Protein AF-A0A0K0EPE3-F1 (afdb_monomer)

Radius of gyration: 28.11 Å; Cα contacts (8 Å, |Δi|>4): 99; chains: 1; bounding box: 100×57×38 Å

Secondary structure (DSSP, 8-state):
-------SPPEEEEE-TTSHHIIIIIHHHHHHH-HHHHHHHHHHHHTT--STTTHHHHHHHHHHH--HHHHHHHHHHTT-GGG--TTEEEEE------------------------S-----------S--------

Structure (mmCIF, N/CA/C/O backbone):
data_AF-A0A0K0EPE3-F1
#
_entry.id   AF-A0A0K0EPE3-F1
#
loop_
_atom_site.group_PDB
_atom_site.id
_atom_site.type_symbol
_atom_site.label_atom_id
_atom_site.label_alt_id
_atom_site.label_comp_id
_atom_site.label_asym_id
_atom_site.label_entity_id
_atom_site.label_seq_id
_atom_site.pdbx_PDB_ins_code
_atom_site.Cartn_x
_atom_site.Cartn_y
_atom_site.Cartn_z
_atom_site.occupancy
_atom_site.B_iso_or_equiv
_atom_site.auth_seq_id
_atom_site.auth_comp_id
_atom_site.auth_asym_id
_atom_site.auth_atom_id
_atom_site.pdbx_PDB_model_num
ATOM 1 N N . MET A 1 1 ? 28.550 -4.187 -13.151 1.00 30.00 1 MET A N 1
ATOM 2 C CA . MET A 1 1 ? 28.189 -4.815 -11.862 1.00 30.00 1 MET A CA 1
ATOM 3 C C . MET A 1 1 ? 26.890 -4.207 -11.339 1.00 30.00 1 MET A C 1
ATOM 5 O O . MET A 1 1 ? 26.921 -3.109 -10.809 1.00 30.00 1 MET A O 1
ATOM 9 N N . CYS A 1 2 ? 25.764 -4.909 -11.479 1.00 33.44 2 CYS A N 1
ATOM 10 C CA . CYS A 1 2 ? 24.591 -4.766 -10.611 1.00 33.44 2 CYS A CA 1
ATOM 11 C C . CYS A 1 2 ? 24.146 -6.192 -10.282 1.00 33.44 2 CYS A C 1
ATOM 13 O O . CYS A 1 2 ? 23.650 -6.913 -11.144 1.00 33.44 2 CYS A O 1
ATOM 15 N N . PHE A 1 3 ? 24.445 -6.610 -9.057 1.00 34.00 3 PHE A N 1
ATOM 16 C CA . PHE A 1 3 ? 24.182 -7.941 -8.534 1.00 34.00 3 PHE A CA 1
ATOM 17 C C . PHE A 1 3 ? 22.686 -8.112 -8.248 1.00 34.00 3 PHE A C 1
ATOM 19 O O . PHE A 1 3 ? 22.045 -7.237 -7.666 1.00 34.00 3 PHE A O 1
ATOM 26 N N . GLY A 1 4 ? 22.124 -9.245 -8.671 1.00 33.28 4 GLY A N 1
ATOM 27 C CA . GLY A 1 4 ? 20.748 -9.621 -8.368 1.00 33.28 4 GLY A CA 1
ATOM 28 C C . GLY A 1 4 ? 20.534 -9.813 -6.866 1.00 33.28 4 GLY A C 1
ATOM 29 O O . GLY A 1 4 ? 21.257 -10.574 -6.233 1.00 33.28 4 GLY A O 1
ATOM 30 N N . ILE A 1 5 ? 19.521 -9.144 -6.306 1.00 49.56 5 ILE A N 1
ATOM 31 C CA . ILE A 1 5 ? 19.097 -9.323 -4.902 1.00 49.56 5 ILE A CA 1
ATOM 32 C C . ILE A 1 5 ? 17.590 -9.634 -4.774 1.00 49.56 5 ILE A C 1
ATOM 34 O O . ILE A 1 5 ? 17.150 -10.101 -3.733 1.00 49.56 5 ILE A O 1
ATOM 38 N N . ASN A 1 6 ? 16.778 -9.530 -5.835 1.00 51.38 6 ASN A N 1
ATOM 39 C CA . ASN A 1 6 ? 15.346 -9.860 -5.759 1.00 51.38 6 ASN A CA 1
ATOM 40 C C . ASN A 1 6 ? 14.975 -11.040 -6.665 1.00 51.38 6 ASN A C 1
ATOM 42 O O . ASN A 1 6 ? 14.574 -10.849 -7.808 1.00 51.38 6 ASN A O 1
ATOM 46 N N . LYS A 1 7 ? 15.070 -12.274 -6.144 1.00 56.72 7 LYS A N 1
ATOM 47 C CA . LYS A 1 7 ? 14.555 -13.484 -6.827 1.00 56.72 7 LYS A CA 1
ATOM 48 C C . LYS A 1 7 ? 13.022 -13.539 -6.896 1.00 56.72 7 LYS A C 1
ATOM 50 O O . LYS A 1 7 ? 12.474 -14.336 -7.650 1.00 56.72 7 LYS A O 1
ATOM 55 N N . SER A 1 8 ? 12.314 -12.713 -6.130 1.00 65.69 8 SER A N 1
ATOM 56 C CA . SER A 1 8 ? 10.851 -12.667 -6.125 1.00 65.69 8 SER A CA 1
ATOM 57 C C . SER A 1 8 ? 10.330 -11.407 -6.821 1.00 65.69 8 SER A C 1
ATOM 59 O O . SER A 1 8 ? 10.761 -10.305 -6.467 1.00 65.69 8 SER A O 1
ATOM 61 N N . PRO A 1 9 ? 9.386 -11.536 -7.775 1.00 72.38 9 PRO A N 1
ATOM 62 C CA . PRO A 1 9 ? 8.779 -10.382 -8.422 1.00 72.38 9 PRO A CA 1
ATOM 63 C C . PRO A 1 9 ? 8.016 -9.528 -7.396 1.00 72.38 9 PRO A C 1
ATOM 65 O O . PRO A 1 9 ? 7.495 -10.069 -6.413 1.00 72.38 9 PRO A O 1
ATOM 68 N N . PRO A 1 10 ? 7.911 -8.206 -7.620 1.00 82.81 10 PRO A N 1
ATOM 69 C CA . PRO A 1 10 ? 7.135 -7.333 -6.751 1.00 82.81 10 PRO A CA 1
ATOM 70 C C . PRO A 1 10 ? 5.673 -7.787 -6.690 1.00 82.81 10 PRO A C 1
ATOM 72 O O . PRO A 1 10 ? 5.067 -8.144 -7.705 1.00 82.81 10 PRO A O 1
ATOM 75 N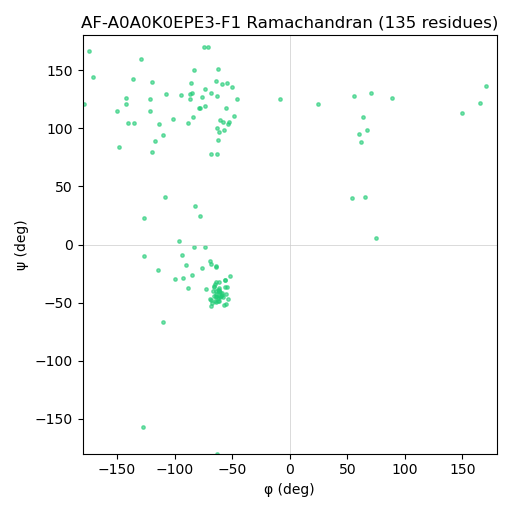 N . CYS A 1 11 ? 5.095 -7.766 -5.490 1.00 88.06 11 CYS A N 1
ATOM 76 C CA . CYS A 1 11 ? 3.693 -8.110 -5.289 1.00 88.06 11 CYS A CA 1
ATOM 77 C C . CYS A 1 11 ? 2.822 -6.868 -5.513 1.00 88.06 11 CYS A C 1
ATOM 79 O O . CYS A 1 11 ? 3.169 -5.776 -5.072 1.00 88.06 11 CYS A O 1
ATOM 81 N N . HIS A 1 12 ? 1.679 -7.015 -6.181 1.00 90.56 12 HIS A N 1
ATOM 82 C CA . HIS A 1 12 ? 0.761 -5.905 -6.435 1.00 90.56 12 HIS A CA 1
ATOM 83 C C . HIS A 1 12 ? -0.616 -6.211 -5.850 1.00 90.56 12 HIS A C 1
ATOM 85 O O . HIS A 1 12 ? -1.234 -7.226 -6.176 1.00 90.56 12 HIS A O 1
ATOM 91 N N . ILE A 1 13 ? -1.111 -5.307 -5.007 1.00 91.44 13 ILE A N 1
ATOM 92 C CA . ILE A 1 13 ? -2.469 -5.345 -4.469 1.00 91.44 13 ILE A CA 1
ATOM 93 C C . ILE A 1 13 ? -3.298 -4.339 -5.250 1.00 91.44 13 ILE A C 1
ATOM 95 O O . ILE A 1 13 ? -3.148 -3.128 -5.093 1.00 91.44 13 ILE A O 1
ATOM 99 N N . TYR A 1 14 ? -4.177 -4.857 -6.098 1.00 91.00 14 TYR A N 1
ATOM 100 C CA . TYR A 1 14 ? -5.067 -4.039 -6.907 1.00 91.00 14 TYR A CA 1
ATOM 101 C C . TYR A 1 14 ? -6.336 -3.709 -6.134 1.00 91.00 14 TYR A C 1
ATOM 103 O O . TYR A 1 14 ? -7.011 -4.602 -5.615 1.00 91.00 14 TYR A O 1
ATOM 111 N N . ILE A 1 15 ? -6.694 -2.430 -6.101 1.00 90.88 15 ILE A N 1
ATOM 112 C CA . ILE A 1 15 ? -7.943 -1.981 -5.497 1.00 90.88 15 ILE A CA 1
ATOM 113 C C . ILE A 1 15 ? -8.636 -0.948 -6.379 1.00 90.88 15 ILE A C 1
ATOM 115 O O . ILE A 1 15 ? -7.997 -0.102 -7.004 1.00 90.88 15 ILE A O 1
ATOM 119 N N . ASN A 1 16 ? -9.965 -1.029 -6.432 1.00 88.94 16 ASN A N 1
ATOM 120 C CA . ASN A 1 16 ? -10.768 -0.018 -7.100 1.00 88.94 16 ASN A CA 1
ATOM 121 C C . ASN A 1 16 ? -10.886 1.214 -6.187 1.00 88.94 16 ASN A C 1
ATOM 123 O O . ASN A 1 16 ? -11.480 1.073 -5.113 1.00 88.94 16 ASN A O 1
ATOM 127 N N . PRO A 1 17 ? -10.375 2.392 -6.594 1.00 89.00 17 PRO A N 1
ATOM 128 C CA . PRO A 1 17 ? -10.438 3.607 -5.783 1.00 89.00 17 PRO A CA 1
ATOM 129 C C . PRO A 1 17 ? -11.868 4.102 -5.527 1.00 89.00 17 PRO A C 1
ATOM 131 O O . PRO A 1 17 ? -12.097 4.824 -4.571 1.00 89.00 17 PRO A O 1
ATOM 134 N N . PHE A 1 18 ? -12.848 3.680 -6.328 1.00 86.81 18 PHE A N 1
ATOM 135 C CA . PHE A 1 18 ? -14.259 4.035 -6.135 1.00 86.81 18 PHE A CA 1
ATOM 136 C C . PHE A 1 18 ? -15.051 2.960 -5.374 1.00 86.81 18 PHE A C 1
ATOM 138 O O . PHE A 1 18 ? -16.266 3.049 -5.222 1.00 86.81 18 PHE A O 1
ATOM 145 N N . GLY A 1 19 ? -14.387 1.891 -4.923 1.00 87.25 19 GLY A N 1
ATOM 146 C CA . GLY A 1 19 ? -15.033 0.801 -4.200 1.00 87.25 19 GLY A CA 1
ATOM 147 C C . GLY A 1 19 ? -15.213 1.096 -2.710 1.00 87.25 19 GLY A C 1
ATOM 148 O O . GLY A 1 19 ? -14.355 1.705 -2.075 1.00 87.25 19 GLY A O 1
ATOM 149 N N . THR A 1 20 ? -16.263 0.530 -2.108 1.00 89.56 20 THR A N 1
ATOM 150 C CA . THR A 1 20 ? -16.517 0.609 -0.653 1.00 89.56 20 THR A CA 1
ATOM 151 C C . THR A 1 20 ? -15.333 0.121 0.183 1.00 89.56 20 THR A C 1
ATOM 153 O O . THR A 1 20 ? -15.006 0.709 1.209 1.00 89.56 20 THR A O 1
ATOM 156 N N . LYS A 1 21 ? -14.630 -0.922 -0.282 1.00 91.25 21 LYS A N 1
ATOM 157 C CA . LYS A 1 21 ? -13.406 -1.420 0.366 1.00 91.25 21 LYS A CA 1
ATOM 158 C C . LYS A 1 21 ? -12.298 -0.370 0.400 1.00 91.25 21 LYS A C 1
ATOM 160 O O . LYS A 1 21 ? -11.576 -0.301 1.385 1.00 91.25 21 LYS A O 1
ATOM 165 N N . PHE A 1 22 ? -12.137 0.419 -0.658 1.00 92.56 22 PHE A N 1
ATOM 166 C CA . PHE A 1 22 ? -11.113 1.453 -0.667 1.00 92.56 22 PHE A CA 1
ATOM 167 C C . PHE A 1 22 ? -11.469 2.557 0.327 1.00 92.56 22 PHE A C 1
ATOM 169 O O . PHE A 1 22 ? -10.683 2.810 1.234 1.00 92.56 22 PHE A O 1
ATOM 176 N N . ASN A 1 23 ? -12.677 3.115 0.228 1.00 90.50 23 ASN A N 1
ATOM 177 C CA . ASN A 1 23 ? -13.115 4.227 1.074 1.00 90.50 23 ASN A CA 1
ATOM 178 C C . ASN A 1 23 ? -13.138 3.866 2.567 1.00 90.50 23 ASN A C 1
ATOM 180 O O . ASN A 1 23 ? -12.557 4.577 3.383 1.00 90.50 23 ASN A O 1
ATOM 184 N N . ASN A 1 24 ? -13.744 2.731 2.926 1.00 92.31 24 ASN A N 1
ATOM 185 C CA . ASN A 1 24 ? -13.996 2.407 4.334 1.00 92.31 24 ASN A CA 1
ATOM 186 C C . ASN A 1 24 ? -12.800 1.750 5.026 1.00 92.31 24 ASN A C 1
ATOM 188 O O . ASN A 1 24 ? -12.687 1.820 6.246 1.00 92.31 24 ASN A O 1
ATOM 192 N N . LYS A 1 25 ? -11.930 1.068 4.270 1.00 93.94 25 LYS A N 1
ATOM 193 C CA . LYS A 1 25 ? -10.808 0.309 4.837 1.00 93.94 25 LYS A CA 1
ATOM 194 C C . LYS A 1 25 ? -9.476 0.968 4.517 1.00 93.94 25 LYS A C 1
ATOM 196 O O . LYS A 1 25 ? -8.806 1.474 5.409 1.00 93.94 25 LYS A O 1
ATOM 201 N N . VAL A 1 26 ? -9.098 0.998 3.241 1.00 93.56 26 VAL A N 1
ATOM 202 C CA . VAL A 1 26 ? -7.751 1.430 2.832 1.00 93.56 26 VAL A CA 1
ATOM 203 C C . VAL A 1 26 ? -7.529 2.916 3.087 1.00 93.56 26 VAL A C 1
ATOM 205 O O . VAL A 1 26 ? -6.552 3.287 3.730 1.00 93.56 26 VAL A O 1
ATOM 208 N N . LEU A 1 27 ? -8.448 3.767 2.635 1.00 94.06 27 LEU A N 1
ATOM 209 C CA . LEU A 1 27 ? -8.343 5.213 2.796 1.00 94.06 27 LEU A CA 1
ATOM 210 C C . LEU A 1 27 ? -8.417 5.621 4.274 1.00 94.06 27 LEU A C 1
ATOM 212 O O . LEU A 1 27 ? -7.696 6.526 4.686 1.00 94.06 27 LEU A O 1
ATOM 216 N N . ALA A 1 28 ? -9.221 4.918 5.077 1.00 94.12 28 ALA A N 1
ATOM 217 C CA . ALA A 1 28 ? -9.296 5.119 6.522 1.00 94.12 28 ALA A CA 1
ATOM 218 C C . ALA A 1 28 ? -7.970 4.780 7.227 1.00 94.12 28 ALA A C 1
ATOM 220 O O . ALA A 1 28 ? -7.492 5.567 8.042 1.00 94.12 28 ALA A O 1
ATOM 221 N N . VAL A 1 29 ? -7.338 3.649 6.888 1.00 95.31 29 VAL A N 1
ATOM 222 C CA . VAL A 1 29 ? -6.017 3.266 7.425 1.00 95.31 29 VAL A CA 1
ATOM 223 C C . VAL A 1 29 ? -4.946 4.282 7.025 1.00 95.31 29 VAL A C 1
ATOM 225 O O . VAL A 1 29 ? -4.189 4.748 7.877 1.00 95.31 29 VAL A O 1
ATOM 228 N N . ILE A 1 30 ? -4.925 4.687 5.751 1.00 95.19 30 ILE A N 1
ATOM 229 C CA . ILE A 1 30 ? -4.005 5.722 5.262 1.00 95.19 30 ILE A CA 1
ATOM 230 C C . ILE A 1 30 ? -4.229 7.037 6.013 1.00 95.19 30 ILE A C 1
ATOM 232 O O . ILE A 1 30 ? -3.260 7.655 6.438 1.00 95.19 30 ILE A O 1
ATOM 236 N N . GLY A 1 31 ? -5.481 7.447 6.222 1.00 94.50 31 GLY A N 1
ATOM 237 C CA . GLY A 1 31 ? -5.829 8.671 6.944 1.00 94.50 31 GLY A CA 1
ATOM 238 C C . GLY A 1 31 ? -5.363 8.690 8.393 1.00 94.50 31 GLY A C 1
ATOM 239 O O . GLY A 1 31 ? -4.830 9.702 8.845 1.00 94.50 31 GLY A O 1
ATOM 240 N N . LYS A 1 32 ? -5.497 7.558 9.096 1.00 94.00 32 LYS A N 1
ATOM 241 C CA . LYS A 1 32 ? -5.047 7.416 10.488 1.00 94.00 32 LYS A CA 1
ATOM 242 C C . LYS A 1 32 ? -3.538 7.612 10.638 1.00 94.00 32 LYS A C 1
ATOM 244 O O . LYS A 1 32 ? -3.114 8.249 11.594 1.00 94.00 32 LYS A O 1
ATOM 249 N N . ARG A 1 33 ? -2.734 7.091 9.704 1.00 92.56 33 ARG A N 1
ATOM 250 C CA . ARG A 1 33 ? -1.266 7.221 9.757 1.00 92.56 33 ARG A CA 1
ATOM 251 C C . ARG A 1 33 ? -0.732 8.483 9.085 1.00 92.56 33 ARG A C 1
ATOM 253 O O . ARG A 1 33 ? 0.255 9.053 9.534 1.00 92.56 33 ARG A O 1
ATOM 260 N N . ASN A 1 34 ? -1.335 8.900 7.976 1.00 92.94 34 ASN A N 1
ATOM 261 C CA . ASN A 1 34 ? -0.841 9.989 7.143 1.00 92.94 34 ASN A CA 1
ATOM 262 C C . ASN A 1 34 ? -1.998 10.751 6.476 1.00 92.94 34 ASN A C 1
ATOM 264 O O . ASN A 1 34 ? -2.331 10.552 5.303 1.00 92.94 34 ASN A O 1
ATOM 268 N N . LYS A 1 35 ? -2.570 11.696 7.227 1.00 93.56 35 LYS A N 1
ATOM 269 C CA . LYS A 1 35 ? -3.663 12.567 6.767 1.00 93.56 35 LYS A CA 1
ATOM 270 C C . LYS A 1 35 ? -3.314 13.351 5.494 1.00 93.56 35 LYS A C 1
ATOM 272 O O . LYS A 1 35 ? -4.164 13.508 4.623 1.00 93.56 35 LYS A O 1
ATOM 277 N N . LYS A 1 36 ? -2.059 13.797 5.330 1.00 94.06 36 LYS A N 1
ATOM 278 C CA . LYS A 1 36 ? -1.608 14.504 4.112 1.00 94.06 36 LYS A CA 1
ATOM 279 C C . LYS A 1 36 ? -1.678 13.601 2.876 1.00 94.06 36 LYS A C 1
ATOM 281 O O . LYS A 1 36 ? -2.134 14.037 1.822 1.00 94.06 36 LYS A O 1
ATOM 286 N N . LEU A 1 37 ? -1.254 12.342 3.008 1.00 93.75 37 LEU A N 1
ATOM 287 C CA . LEU A 1 37 ? -1.343 11.350 1.936 1.00 93.75 37 LEU A CA 1
ATOM 288 C C . LEU A 1 37 ? -2.803 11.064 1.572 1.00 93.75 37 LEU A C 1
ATOM 290 O O . LEU A 1 37 ? -3.137 11.062 0.391 1.00 93.75 37 LEU A O 1
ATOM 294 N N . GLN A 1 38 ? -3.672 10.889 2.570 1.00 94.06 38 GLN A N 1
ATOM 295 C CA . GLN A 1 38 ? -5.105 10.678 2.359 1.00 94.06 38 GLN A CA 1
ATOM 296 C C . GLN A 1 38 ? -5.742 11.823 1.564 1.00 94.06 38 GLN A C 1
ATOM 298 O O . GLN A 1 38 ? -6.378 11.568 0.543 1.00 94.06 38 GLN A O 1
ATOM 303 N N . LEU A 1 39 ? -5.532 13.071 1.997 1.00 92.94 39 LEU A N 1
ATOM 304 C CA . LEU A 1 39 ? -6.076 14.252 1.324 1.00 92.94 39 LEU A CA 1
ATOM 305 C C . LEU A 1 39 ? -5.593 14.349 -0.120 1.00 92.94 39 LEU A C 1
ATOM 307 O O . LEU A 1 39 ? -6.394 14.601 -1.007 1.00 92.94 39 LEU A O 1
ATOM 311 N N . LYS A 1 40 ? -4.312 14.071 -0.378 1.00 90.94 40 LYS A N 1
ATOM 312 C CA . LYS A 1 40 ? -3.778 14.090 -1.742 1.00 90.94 40 LYS A CA 1
ATOM 313 C C . LYS A 1 40 ? -4.378 13.000 -2.628 1.00 90.94 40 LYS A C 1
ATOM 315 O O . LYS A 1 40 ? -4.585 13.237 -3.810 1.00 90.94 40 LYS A O 1
ATOM 320 N N . ILE A 1 41 ? -4.650 11.812 -2.085 1.00 91.31 41 ILE A N 1
ATOM 321 C CA . ILE A 1 41 ? -5.343 10.768 -2.846 1.00 91.31 41 ILE A CA 1
ATOM 322 C C . ILE A 1 41 ? -6.753 11.239 -3.197 1.00 91.31 41 ILE A C 1
ATOM 324 O O . ILE A 1 41 ? -7.123 11.184 -4.361 1.00 91.31 41 ILE A O 1
ATOM 328 N N . VAL A 1 42 ? -7.506 11.739 -2.216 1.00 90.94 42 VAL A N 1
ATOM 329 C CA . VAL A 1 42 ? -8.855 12.292 -2.417 1.00 90.94 42 VAL A CA 1
ATOM 330 C C . VAL A 1 42 ? -8.823 13.394 -3.479 1.00 90.94 42 VAL A C 1
ATOM 332 O O . VAL A 1 42 ? -9.531 13.292 -4.472 1.00 90.94 42 VAL A O 1
ATOM 335 N N . ASP A 1 43 ? -7.933 14.371 -3.345 1.00 88.94 43 ASP A N 1
ATOM 336 C CA . ASP A 1 43 ? -7.757 15.468 -4.300 1.00 88.94 43 ASP A CA 1
ATOM 337 C C . ASP A 1 43 ? -7.529 14.962 -5.736 1.00 88.94 43 ASP A C 1
ATOM 339 O O . ASP A 1 43 ? -8.228 15.366 -6.663 1.00 88.94 43 ASP A O 1
ATOM 343 N N . TYR A 1 44 ? -6.635 13.984 -5.922 1.00 87.88 44 TYR A N 1
ATOM 344 C CA . TYR A 1 44 ? -6.411 13.357 -7.230 1.00 87.88 44 TYR A CA 1
ATOM 345 C C . TYR A 1 44 ? -7.646 12.633 -7.780 1.00 87.88 44 TYR A C 1
ATOM 347 O O . TYR A 1 44 ? -7.880 12.662 -8.989 1.00 87.88 44 TYR A O 1
ATOM 355 N N . LEU A 1 45 ? -8.403 11.949 -6.917 1.00 85.88 45 LEU A N 1
ATOM 356 C CA . LEU A 1 45 ? -9.576 11.171 -7.316 1.00 85.88 45 LEU A CA 1
ATOM 357 C C . LEU A 1 45 ? -10.766 12.069 -7.691 1.00 85.88 45 LEU A C 1
ATOM 359 O O . LEU A 1 45 ? -11.479 11.738 -8.636 1.00 85.88 45 LEU A O 1
ATOM 363 N N . TYR A 1 46 ? -10.978 13.177 -6.971 1.00 82.50 46 TYR A N 1
ATOM 364 C CA . TYR A 1 46 ? -12.140 14.056 -7.149 1.00 82.50 46 TYR A CA 1
ATOM 365 C C . TYR A 1 46 ? -11.895 15.211 -8.127 1.00 82.50 46 TYR A C 1
ATOM 367 O O . TYR A 1 46 ? -12.821 15.584 -8.841 1.00 82.50 46 TYR A O 1
ATOM 375 N N . ASN A 1 47 ? -10.662 15.709 -8.274 1.00 78.00 47 ASN A N 1
ATOM 376 C CA . ASN A 1 47 ? -10.348 16.788 -9.226 1.00 78.00 47 ASN A CA 1
ATOM 377 C C . ASN A 1 47 ? -10.226 16.310 -10.689 1.00 78.00 47 ASN A C 1
ATOM 379 O O . ASN A 1 47 ? -9.541 16.929 -11.502 1.00 78.00 47 ASN A O 1
ATOM 383 N N . GLY A 1 48 ? -10.861 15.189 -11.043 1.00 63.00 48 GLY A N 1
ATOM 384 C CA . GLY A 1 48 ? -11.117 14.810 -12.436 1.00 63.00 48 GLY A CA 1
ATOM 385 C C . GLY A 1 48 ? -9.925 14.292 -13.249 1.00 63.00 48 GLY A C 1
ATOM 386 O O . GLY A 1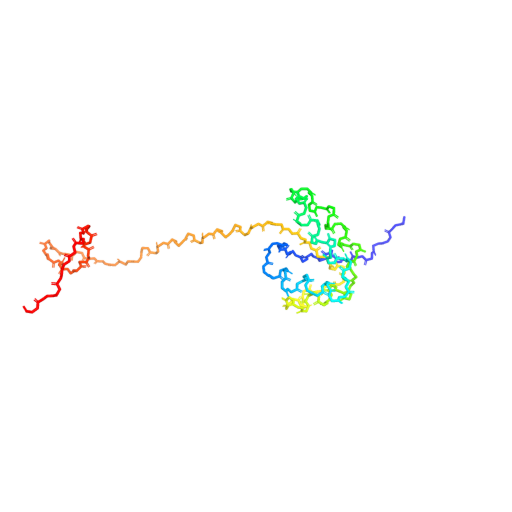 48 ? -10.093 13.993 -14.426 1.00 63.00 48 GLY A O 1
ATOM 387 N N . LYS A 1 49 ? -8.738 14.098 -12.661 1.00 61.81 49 LYS A N 1
ATOM 388 C CA . LYS A 1 49 ? -7.548 13.578 -13.374 1.00 61.81 49 LYS A CA 1
ATOM 389 C C . LYS A 1 49 ? -7.538 12.047 -13.510 1.00 61.81 49 LYS A C 1
ATOM 391 O O . LYS A 1 49 ? -6.486 11.426 -13.426 1.00 61.81 49 LYS A O 1
ATOM 396 N N . MET A 1 50 ? -8.701 11.416 -13.651 1.00 64.06 50 MET A N 1
ATOM 397 C CA . MET A 1 50 ? -8.863 9.953 -13.621 1.00 64.06 50 MET A CA 1
ATOM 398 C C . MET A 1 50 ? -9.171 9.375 -15.005 1.00 64.06 50 MET A C 1
ATOM 400 O O . MET A 1 50 ? -9.987 8.465 -15.151 1.00 64.06 50 MET A O 1
ATOM 404 N N . ASP A 1 51 ? -8.504 9.886 -16.035 1.00 63.03 51 ASP A N 1
ATOM 405 C CA . ASP A 1 51 ? -8.406 9.191 -17.311 1.00 63.03 51 ASP A CA 1
ATOM 406 C C . ASP A 1 51 ? -7.488 7.956 -17.176 1.00 63.03 51 ASP A C 1
ATOM 408 O O . ASP A 1 51 ? -6.825 7.729 -16.156 1.00 63.03 51 ASP A O 1
ATOM 412 N N . LYS A 1 52 ? -7.461 7.099 -18.206 1.00 58.88 52 LYS A N 1
ATOM 413 C CA . LYS A 1 52 ? -6.692 5.836 -18.207 1.00 58.88 52 LYS A CA 1
ATOM 414 C C . LYS A 1 52 ? -5.214 6.040 -17.826 1.00 58.88 52 LYS A C 1
ATOM 416 O O . LYS A 1 52 ? -4.598 5.113 -17.297 1.00 58.88 52 LYS A O 1
ATOM 421 N N . TYR A 1 53 ? -4.672 7.232 -18.076 1.00 64.25 53 TYR A N 1
ATOM 422 C CA . TYR A 1 53 ? -3.291 7.608 -17.793 1.00 64.25 53 TYR A CA 1
ATOM 423 C C . TYR A 1 53 ? -3.127 8.415 -16.502 1.00 64.25 53 TYR A C 1
ATOM 425 O O . TYR A 1 53 ? -2.105 8.271 -15.833 1.00 64.25 53 TYR A O 1
ATOM 433 N N . GLY A 1 54 ? -4.124 9.189 -16.082 1.00 70.50 54 GLY A N 1
ATOM 434 C CA . GLY A 1 54 ? -4.040 10.064 -14.916 1.00 70.50 54 GLY A CA 1
ATOM 435 C C . GLY A 1 54 ? -3.954 9.337 -13.574 1.00 70.50 54 GLY A C 1
ATOM 436 O O . GLY A 1 54 ? -3.433 9.881 -12.597 1.00 70.50 54 GLY A O 1
ATOM 437 N N . ILE A 1 55 ? -4.300 8.046 -13.534 1.00 84.81 55 ILE A N 1
ATOM 438 C CA . ILE A 1 55 ? -4.045 7.212 -12.353 1.00 84.81 55 ILE A CA 1
ATOM 439 C C . ILE A 1 55 ? -2.573 6.777 -12.206 1.00 84.81 55 ILE A C 1
ATOM 441 O O . ILE A 1 55 ? -2.142 6.423 -11.106 1.00 84.81 55 ILE A O 1
ATOM 445 N N . LEU A 1 56 ? -1.768 6.800 -13.279 1.00 84.81 56 LEU A N 1
ATOM 446 C CA . LEU A 1 56 ? -0.358 6.381 -13.237 1.00 84.81 56 LEU A CA 1
ATOM 447 C C . LEU A 1 56 ? 0.515 7.303 -12.364 1.00 84.81 56 LEU A C 1
ATOM 449 O O . LEU A 1 56 ? 1.278 6.768 -11.547 1.00 84.81 56 LEU A O 1
ATOM 453 N N . PRO A 1 57 ? 0.403 8.648 -12.451 1.00 87.06 57 PRO A N 1
ATOM 454 C CA . PRO A 1 57 ? 1.057 9.555 -11.509 1.00 87.06 57 PRO A CA 1
ATOM 455 C C . PRO A 1 57 ? 0.697 9.264 -10.051 1.00 87.06 57 PRO A C 1
ATOM 457 O O . PRO A 1 57 ? 1.583 9.232 -9.193 1.00 87.06 57 PRO A O 1
ATOM 460 N N . LEU A 1 58 ? -0.583 8.989 -9.772 1.00 89.25 58 LEU A N 1
ATOM 461 C CA . LEU A 1 58 ? -1.047 8.675 -8.424 1.00 89.25 58 LEU A CA 1
ATOM 462 C C . LEU A 1 58 ? -0.438 7.361 -7.921 1.00 89.25 58 LEU A C 1
ATOM 464 O O . LEU A 1 58 ? 0.146 7.336 -6.843 1.00 89.25 58 LEU A O 1
ATOM 468 N N . ASN A 1 59 ? -0.475 6.293 -8.718 1.00 91.31 59 ASN A N 1
ATOM 469 C CA . ASN A 1 59 ? 0.144 5.012 -8.359 1.00 91.31 59 ASN A CA 1
ATOM 470 C C . ASN A 1 59 ? 1.660 5.134 -8.133 1.00 91.31 59 ASN A C 1
ATOM 472 O O . ASN A 1 59 ? 2.193 4.589 -7.166 1.00 91.31 59 ASN A O 1
ATOM 476 N N . SER A 1 60 ? 2.354 5.906 -8.972 1.00 90.75 60 SER A N 1
ATOM 477 C CA . SER A 1 60 ? 3.785 6.199 -8.802 1.00 90.75 60 SER A CA 1
ATOM 478 C C . SER A 1 60 ? 4.072 7.003 -7.531 1.00 90.75 60 SER A C 1
ATOM 480 O O . SER A 1 60 ? 5.111 6.833 -6.890 1.00 90.75 60 SER A O 1
ATOM 482 N N . TYR A 1 61 ? 3.161 7.896 -7.143 1.00 91.56 61 TYR A N 1
ATOM 483 C CA . TYR A 1 61 ? 3.252 8.632 -5.888 1.00 91.56 61 TYR A CA 1
ATOM 484 C C . TYR A 1 61 ? 3.027 7.717 -4.678 1.00 91.56 61 TYR A C 1
ATOM 486 O O . TYR A 1 61 ? 3.841 7.726 -3.755 1.00 91.56 61 TYR A O 1
ATOM 494 N N . LEU A 1 62 ? 1.993 6.872 -4.715 1.00 92.94 62 LEU A N 1
ATOM 495 C CA . LEU A 1 62 ? 1.691 5.898 -3.663 1.00 92.94 62 LEU A CA 1
ATOM 496 C C . LEU A 1 62 ? 2.853 4.937 -3.425 1.00 92.94 62 LEU A C 1
ATOM 498 O O . LEU A 1 62 ? 3.264 4.754 -2.284 1.00 92.94 62 LEU A O 1
ATOM 502 N N . ARG A 1 63 ? 3.448 4.402 -4.496 1.00 91.50 63 ARG A N 1
ATOM 503 C CA . ARG A 1 63 ? 4.602 3.495 -4.421 1.00 91.50 63 ARG A CA 1
ATOM 504 C C . ARG A 1 63 ? 5.799 4.085 -3.668 1.00 91.50 63 ARG A C 1
ATOM 506 O O . ARG A 1 63 ? 6.558 3.337 -3.066 1.00 91.50 63 ARG A O 1
ATOM 513 N N . ARG A 1 64 ? 5.976 5.408 -3.711 1.00 91.69 64 ARG A N 1
ATOM 514 C CA . ARG A 1 64 ? 7.075 6.116 -3.031 1.00 91.69 64 ARG A CA 1
ATOM 515 C C . ARG A 1 64 ? 6.732 6.567 -1.612 1.00 91.69 64 ARG A C 1
ATOM 517 O O . ARG A 1 64 ? 7.633 6.956 -0.878 1.00 91.69 64 ARG A O 1
ATOM 524 N N . LYS A 1 65 ? 5.446 6.618 -1.257 1.00 93.50 65 LYS A N 1
ATOM 525 C CA . LYS A 1 65 ? 4.970 7.213 0.003 1.00 93.50 65 LYS A CA 1
ATOM 526 C C . LYS A 1 65 ? 4.348 6.220 0.970 1.00 93.50 65 LYS A C 1
ATOM 528 O O . LYS A 1 65 ? 4.297 6.522 2.156 1.00 93.50 65 LYS A O 1
ATOM 533 N N . ILE A 1 66 ? 3.881 5.074 0.488 1.00 93.00 66 ILE A N 1
ATOM 534 C CA . ILE A 1 66 ? 3.432 3.979 1.341 1.00 93.00 66 ILE A CA 1
ATOM 535 C C . ILE A 1 66 ? 4.664 3.172 1.739 1.00 93.00 66 ILE A C 1
ATOM 537 O O . ILE A 1 66 ? 5.262 2.494 0.904 1.00 93.00 66 ILE A O 1
ATOM 541 N N . ASP A 1 67 ? 5.044 3.265 3.009 1.00 92.31 67 ASP A N 1
ATOM 542 C CA . ASP A 1 67 ? 6.067 2.401 3.586 1.00 92.31 67 ASP A CA 1
ATOM 543 C C . ASP A 1 67 ? 5.534 0.973 3.825 1.00 92.31 67 ASP A C 1
ATOM 545 O O . ASP A 1 67 ? 4.340 0.681 3.708 1.00 92.31 67 ASP A O 1
ATOM 549 N N . GLN A 1 68 ? 6.445 0.058 4.152 1.00 90.94 68 GLN A N 1
ATOM 550 C CA . GLN A 1 68 ? 6.111 -1.345 4.390 1.00 90.94 68 GLN A CA 1
ATOM 551 C C . GLN A 1 68 ? 5.191 -1.548 5.607 1.00 90.94 68 GLN A C 1
ATOM 553 O O . GLN A 1 68 ? 4.34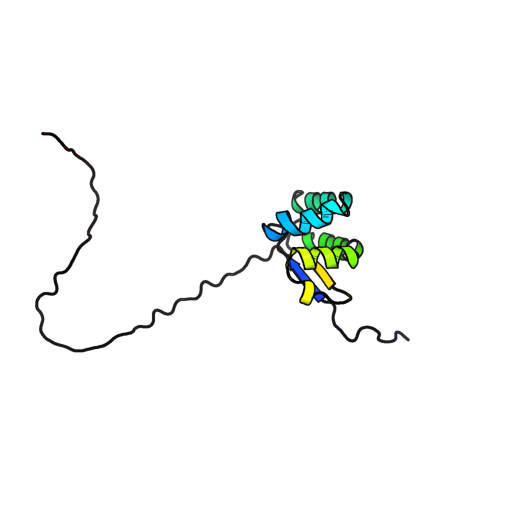8 -2.443 5.582 1.00 90.94 68 GLN A O 1
ATOM 558 N N . SER A 1 69 ? 5.302 -0.709 6.643 1.00 92.56 69 SER A N 1
ATOM 559 C CA . SER A 1 69 ? 4.462 -0.800 7.844 1.00 92.56 69 SER A CA 1
ATOM 560 C C . SER A 1 69 ? 3.012 -0.430 7.523 1.00 92.56 69 SER A C 1
ATOM 562 O O . SER A 1 69 ? 2.093 -1.192 7.814 1.00 92.56 69 SER A O 1
ATOM 564 N N . LEU A 1 70 ? 2.802 0.687 6.823 1.00 94.06 70 LEU A N 1
ATOM 565 C CA . LEU A 1 70 ? 1.495 1.110 6.335 1.00 94.06 70 LEU A CA 1
ATOM 566 C C . LEU A 1 70 ? 0.908 0.084 5.359 1.00 94.06 70 LEU A C 1
ATOM 568 O O . LEU A 1 70 ? -0.296 -0.169 5.374 1.00 94.06 70 LEU A O 1
ATOM 572 N N . MET A 1 71 ? 1.739 -0.536 4.521 1.00 94.31 71 MET A N 1
ATOM 573 C CA . MET A 1 71 ? 1.270 -1.584 3.623 1.00 94.31 71 MET A CA 1
ATOM 574 C C . MET A 1 71 ? 0.805 -2.838 4.372 1.00 94.31 71 MET A C 1
ATOM 576 O O . MET A 1 71 ? -0.223 -3.417 4.014 1.00 94.31 71 MET A O 1
ATOM 580 N N . MET A 1 72 ? 1.520 -3.241 5.423 1.00 93.25 72 MET A N 1
ATOM 581 C CA . MET A 1 72 ? 1.116 -4.351 6.284 1.00 93.25 72 MET A CA 1
ATOM 582 C C . MET A 1 72 ? -0.233 -4.063 6.962 1.00 93.25 72 MET A C 1
ATOM 584 O O . MET A 1 72 ? -1.125 -4.912 6.903 1.00 93.25 72 MET A O 1
ATOM 588 N N . ASP A 1 73 ? -0.442 -2.849 7.482 1.00 94.31 73 ASP A N 1
ATOM 589 C CA . ASP A 1 73 ? -1.730 -2.421 8.052 1.00 94.31 73 ASP A CA 1
ATOM 590 C C . ASP A 1 73 ? -2.872 -2.494 7.027 1.00 94.31 73 ASP A C 1
ATOM 592 O O . ASP A 1 73 ? -3.969 -2.978 7.323 1.00 94.31 73 ASP A O 1
ATOM 596 N N . ILE A 1 74 ? -2.622 -2.040 5.793 1.00 94.62 74 ILE A N 1
ATOM 597 C CA . ILE A 1 74 ? -3.593 -2.125 4.694 1.00 94.62 74 ILE A CA 1
ATOM 598 C C . ILE A 1 74 ? -3.939 -3.592 4.404 1.00 94.62 74 ILE A C 1
ATOM 600 O O . ILE A 1 74 ? -5.116 -3.933 4.262 1.00 94.62 74 ILE A O 1
ATOM 604 N N . CYS A 1 75 ? -2.940 -4.477 4.345 1.00 94.00 75 CYS A N 1
ATOM 605 C CA . CYS A 1 75 ? -3.147 -5.907 4.106 1.00 94.00 75 CYS A CA 1
ATOM 606 C C . CYS A 1 75 ? -3.939 -6.573 5.235 1.00 94.00 75 CYS 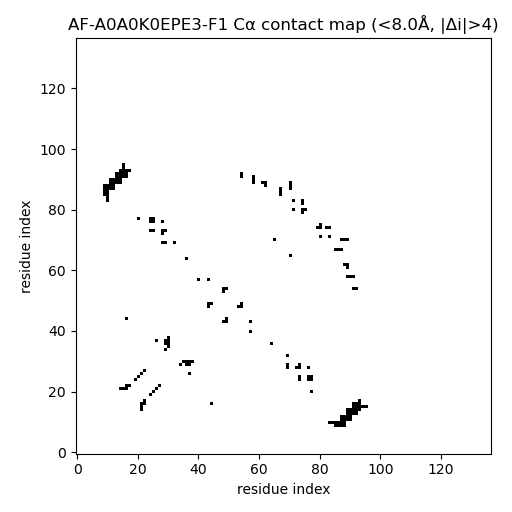A C 1
ATOM 608 O O . CYS A 1 75 ? -4.823 -7.391 4.963 1.00 94.00 75 CYS A O 1
ATOM 610 N N . TYR A 1 76 ? -3.653 -6.203 6.483 1.00 94.25 76 TYR A N 1
ATOM 611 C CA . TYR A 1 76 ? -4.378 -6.676 7.656 1.00 94.25 76 TYR A CA 1
ATOM 612 C C . TYR A 1 76 ? -5.848 -6.244 7.605 1.00 94.25 76 TYR A C 1
ATOM 614 O O . TYR A 1 76 ? -6.747 -7.080 7.681 1.00 94.25 76 TYR A O 1
ATOM 622 N N . CYS A 1 77 ? -6.109 -4.961 7.336 1.00 93.62 77 CYS A N 1
ATOM 623 C CA . CYS A 1 77 ? -7.464 -4.412 7.229 1.00 93.62 77 CYS A CA 1
ATOM 624 C C . CYS A 1 77 ? -8.290 -5.054 6.092 1.00 93.62 77 CYS A C 1
ATOM 626 O O . CYS A 1 77 ? -9.516 -5.222 6.179 1.00 93.62 77 CYS A O 1
ATOM 628 N N . LEU A 1 78 ? -7.617 -5.447 5.009 1.00 93.06 78 LEU A N 1
ATOM 629 C CA . LEU A 1 78 ? -8.212 -6.147 3.873 1.00 93.06 78 LEU A CA 1
ATOM 630 C C . LEU A 1 78 ? -8.350 -7.670 4.076 1.00 93.06 78 LEU A C 1
ATOM 632 O O . LEU A 1 78 ? -8.919 -8.318 3.197 1.00 93.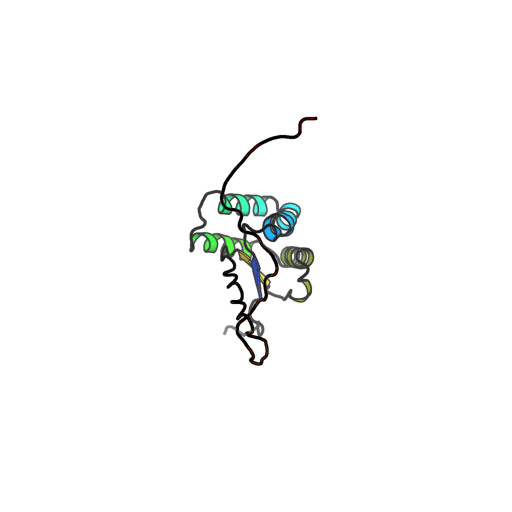06 78 LEU A O 1
ATOM 636 N N . HIS A 1 79 ? -7.891 -8.227 5.204 1.00 93.00 79 HIS A N 1
ATOM 637 C CA . HIS A 1 79 ? -7.813 -9.671 5.487 1.00 93.00 79 HIS A CA 1
ATOM 638 C C . HIS A 1 79 ? -7.040 -10.461 4.416 1.00 93.00 79 HIS A C 1
ATOM 640 O O . HIS A 1 79 ? -7.427 -11.554 4.012 1.00 93.00 79 HIS A O 1
ATOM 646 N N . ILE A 1 80 ? -5.943 -9.883 3.926 1.00 91.94 80 ILE A N 1
ATOM 647 C CA . ILE A 1 80 ? -5.042 -10.493 2.935 1.00 91.94 80 ILE A CA 1
ATOM 648 C C . ILE A 1 80 ? -3.590 -10.492 3.419 1.00 91.94 80 ILE A C 1
ATOM 650 O O . ILE A 1 80 ? -2.674 -10.543 2.605 1.00 91.94 80 ILE A O 1
ATOM 654 N N . TYR A 1 81 ? -3.366 -10.425 4.733 1.00 88.75 81 TYR A N 1
ATOM 655 C CA . TYR A 1 81 ? -2.028 -10.388 5.333 1.00 88.75 81 TYR A CA 1
ATOM 656 C C . TYR A 1 81 ? -1.164 -11.590 4.923 1.00 88.75 81 TYR A C 1
ATOM 658 O O . TYR A 1 81 ? 0.032 -11.435 4.720 1.00 88.75 81 TYR A O 1
ATOM 666 N N . THR A 1 82 ? -1.770 -12.753 4.671 1.00 88.50 82 THR A N 1
ATOM 667 C CA . THR A 1 82 ? -1.079 -13.944 4.144 1.00 88.50 82 THR A CA 1
ATOM 668 C C . THR A 1 82 ? -0.499 -13.752 2.739 1.00 88.50 82 THR A C 1
ATOM 670 O O . THR A 1 82 ? 0.371 -14.507 2.318 1.00 88.50 82 THR A O 1
ATOM 673 N N . LYS A 1 83 ? -0.971 -12.745 1.994 1.00 84.12 83 LYS A N 1
ATOM 674 C CA . LYS A 1 83 ? -0.470 -12.383 0.660 1.00 84.12 83 LYS A CA 1
ATOM 675 C C . LYS A 1 83 ? 0.609 -11.304 0.705 1.00 84.12 83 LYS A C 1
ATOM 677 O O . LYS A 1 83 ? 1.190 -11.009 -0.337 1.00 84.12 83 LYS A O 1
ATOM 682 N N . TYR A 1 84 ? 0.848 -10.697 1.867 1.00 87.81 84 TYR A N 1
ATOM 683 C CA . TYR A 1 84 ? 1.858 -9.661 2.015 1.00 87.81 84 TYR A CA 1
ATOM 684 C C . TYR A 1 84 ? 3.258 -10.262 1.849 1.00 87.81 84 TYR A C 1
ATOM 686 O O . TYR A 1 84 ? 3.596 -11.274 2.458 1.00 87.81 84 TYR A O 1
ATOM 694 N N . LYS A 1 85 ? 4.072 -9.628 1.006 1.00 87.38 85 LYS A N 1
ATOM 695 C CA . LYS A 1 85 ? 5.475 -9.980 0.767 1.00 87.38 85 LYS A CA 1
ATOM 696 C C . LYS A 1 85 ? 6.365 -8.741 0.897 1.00 87.38 85 LYS A C 1
ATOM 698 O O . LYS A 1 85 ? 5.879 -7.618 0.711 1.00 87.38 85 LYS A O 1
ATOM 703 N N . PRO A 1 86 ? 7.677 -8.910 1.121 1.00 83.25 86 PRO A N 1
ATOM 704 C CA . PRO A 1 86 ? 8.630 -7.846 0.834 1.00 83.25 86 PRO A CA 1
ATOM 705 C C . PRO A 1 86 ? 8.397 -7.316 -0.592 1.00 83.25 86 PRO A C 1
ATOM 707 O O . PRO A 1 86 ? 8.171 -8.098 -1.516 1.00 83.25 86 PRO A O 1
ATOM 710 N N . TYR A 1 87 ? 8.398 -5.991 -0.763 1.00 86.19 87 TYR A N 1
ATOM 711 C CA . TYR A 1 87 ? 8.093 -5.313 -2.038 1.00 86.19 87 TYR A CA 1
ATOM 712 C C . TYR A 1 87 ? 6.646 -5.477 -2.547 1.00 86.19 87 TYR A C 1
ATOM 714 O O . TYR A 1 87 ? 6.410 -5.642 -3.746 1.00 86.19 87 TYR A O 1
ATOM 722 N N . THR A 1 88 ? 5.664 -5.402 -1.642 1.00 90.00 88 THR A N 1
ATOM 723 C CA . THR A 1 88 ? 4.242 -5.295 -2.011 1.00 90.00 88 THR A CA 1
ATOM 724 C C . THR A 1 88 ? 3.853 -3.835 -2.271 1.00 90.00 88 THR A C 1
ATOM 726 O O . THR A 1 88 ? 4.102 -2.968 -1.437 1.00 90.00 88 THR A O 1
ATOM 729 N N . PHE A 1 89 ? 3.193 -3.557 -3.397 1.00 92.69 89 PHE A N 1
ATOM 730 C CA . PHE A 1 89 ? 2.741 -2.224 -3.803 1.00 92.69 89 PHE A CA 1
ATOM 731 C C . PHE A 1 89 ? 1.224 -2.150 -3.972 1.00 92.69 89 PHE A C 1
ATOM 733 O O . PHE A 1 89 ? 0.590 -3.072 -4.488 1.00 92.69 89 PHE A O 1
ATOM 740 N N . LEU A 1 90 ? 0.638 -1.033 -3.535 1.00 92.50 90 LEU A N 1
ATOM 741 C CA . LEU A 1 90 ? -0.785 -0.764 -3.686 1.00 92.50 90 LEU A CA 1
ATOM 742 C C . LEU A 1 90 ? -0.992 -0.111 -5.047 1.00 92.50 90 LEU A C 1
ATOM 744 O O . LEU A 1 90 ? -0.368 0.906 -5.347 1.00 92.50 90 LEU A O 1
ATOM 748 N N . VAL A 1 91 ? -1.871 -0.689 -5.856 1.00 92.62 91 VAL A N 1
ATOM 749 C CA . VAL A 1 91 ? -2.180 -0.186 -7.191 1.00 92.62 91 VAL A CA 1
ATOM 750 C C . VAL A 1 91 ? -3.663 0.132 -7.261 1.00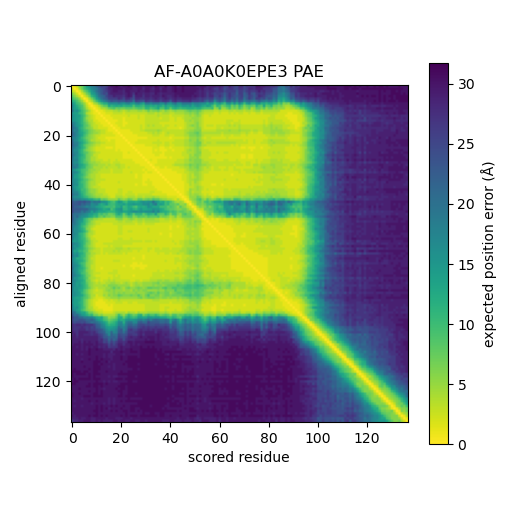 92.62 91 VAL A C 1
ATOM 752 O O . VAL A 1 91 ? -4.520 -0.751 -7.189 1.00 92.62 91 VAL A O 1
ATOM 755 N N . LEU A 1 92 ? -3.971 1.412 -7.427 1.00 90.38 92 LEU A N 1
ATOM 756 C CA . LEU A 1 92 ? -5.315 1.868 -7.721 1.00 90.38 92 LEU A CA 1
ATOM 757 C C . LEU A 1 92 ? -5.610 1.579 -9.191 1.00 90.38 92 LEU A C 1
ATOM 759 O O . LEU A 1 92 ? -4.842 1.946 -10.083 1.00 90.38 92 LEU A O 1
ATOM 763 N N . THR A 1 93 ? -6.720 0.902 -9.456 1.00 86.25 93 THR A N 1
ATOM 764 C CA . THR A 1 93 ? -7.185 0.655 -10.819 1.00 86.25 93 THR A CA 1
ATOM 765 C C . THR A 1 93 ? -8.705 0.757 -10.870 1.00 86.25 93 THR A C 1
ATOM 767 O O . THR A 1 93 ? -9.390 0.006 -10.176 1.00 86.25 93 THR A O 1
ATOM 770 N N . PRO A 1 94 ? -9.273 1.660 -11.687 1.00 74.50 94 PRO A N 1
ATOM 771 C CA . PRO A 1 94 ? -10.718 1.801 -11.795 1.00 74.50 94 PRO A CA 1
ATOM 772 C C . PRO A 1 94 ? -11.341 0.639 -12.571 1.00 74.50 94 PRO A C 1
ATOM 774 O O . PRO A 1 94 ? -12.560 0.618 -12.713 1.00 74.50 94 PRO A O 1
ATOM 777 N N . LYS A 1 95 ? -10.535 -0.314 -13.090 1.00 65.31 95 LYS A N 1
ATOM 778 C CA . LYS A 1 95 ? -11.011 -1.407 -13.943 1.00 65.31 95 LYS A CA 1
ATO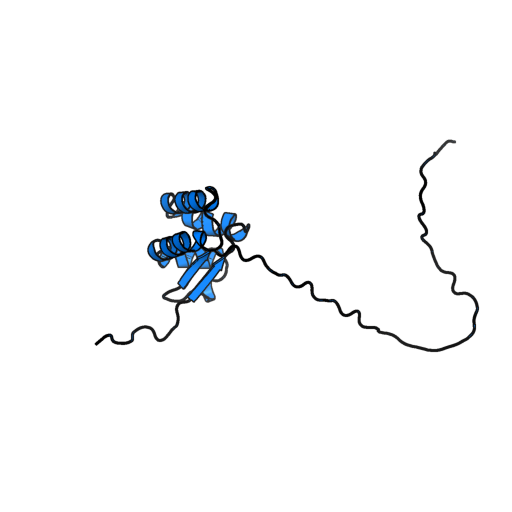M 779 C C . LYS A 1 95 ? -12.153 -2.144 -13.259 1.00 65.31 95 LYS A C 1
ATOM 781 O O . LYS A 1 95 ? -11.985 -2.907 -12.305 1.00 65.31 95 LYS 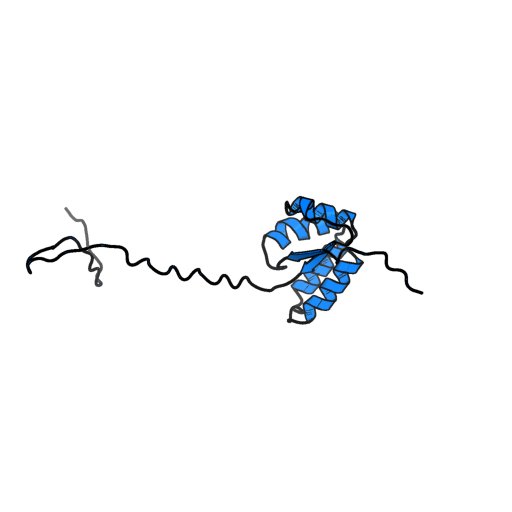A O 1
ATOM 786 N N . GLN A 1 96 ? -13.328 -1.858 -13.798 1.00 53.09 96 GLN A N 1
ATOM 787 C CA . GLN A 1 96 ? -14.592 -2.414 -13.395 1.00 53.09 96 GLN A CA 1
ATOM 788 C C . GLN A 1 96 ? -14.561 -3.910 -13.664 1.00 53.09 96 GLN A C 1
ATOM 790 O O . GLN A 1 96 ? -14.020 -4.387 -14.665 1.00 53.09 96 GLN A O 1
ATOM 795 N N . LYS A 1 97 ? -15.146 -4.664 -12.736 1.00 49.00 97 LYS A N 1
ATOM 796 C CA . LYS A 1 97 ? -15.432 -6.069 -12.962 1.00 49.00 97 LYS A CA 1
ATOM 797 C C . LYS A 1 97 ? -16.322 -6.146 -14.200 1.00 49.00 97 LYS A C 1
ATOM 799 O O . LYS A 1 97 ? -17.524 -5.932 -14.087 1.00 49.00 97 LYS A O 1
ATOM 804 N N . ASN A 1 98 ? -15.763 -6.572 -15.329 1.00 43.16 98 ASN A N 1
ATOM 805 C CA . ASN A 1 98 ? -16.521 -7.380 -16.270 1.00 43.16 98 ASN A CA 1
ATOM 806 C C . ASN A 1 98 ? -16.868 -8.670 -15.522 1.00 43.16 98 ASN A C 1
ATOM 808 O O . ASN A 1 98 ? -16.222 -9.703 -15.690 1.00 43.16 98 ASN A O 1
ATOM 812 N N . LYS A 1 99 ? -17.874 -8.609 -14.639 1.00 45.69 99 LYS A N 1
ATOM 813 C CA . LYS A 1 99 ? -18.652 -9.791 -14.311 1.00 45.69 99 LYS A CA 1
ATOM 814 C C . LYS A 1 99 ? -19.300 -10.168 -15.636 1.00 45.69 99 LYS A C 1
ATOM 816 O O . LYS A 1 99 ? -20.379 -9.688 -15.959 1.00 45.69 99 LYS A O 1
ATOM 821 N N . LYS A 1 100 ? -18.612 -11.000 -16.424 1.00 46.69 100 LYS A N 1
ATOM 822 C CA . LYS A 1 100 ? -19.303 -11.885 -17.349 1.00 46.69 100 LYS A CA 1
ATOM 823 C C . LYS A 1 100 ? -20.291 -12.627 -16.462 1.00 46.69 100 LYS A C 1
ATOM 825 O O . LYS A 1 100 ? -19.884 -13.439 -15.633 1.00 46.69 100 LYS A O 1
ATOM 830 N N . VAL A 1 101 ? -21.558 -12.234 -16.546 1.00 40.28 101 VAL A N 1
ATOM 831 C CA . VAL A 1 101 ? -22.671 -13.028 -16.040 1.00 40.28 101 VAL A CA 1
ATOM 832 C C . VAL A 1 101 ? -22.381 -14.445 -16.533 1.00 40.28 101 VAL A C 1
ATOM 834 O O . VAL A 1 101 ? -22.099 -14.592 -17.730 1.00 40.28 101 VAL A O 1
ATOM 837 N N . PRO A 1 102 ? -22.324 -15.474 -15.669 1.00 49.59 102 PRO A N 1
ATOM 838 C CA . PRO A 1 102 ? -22.285 -16.822 -16.194 1.00 49.59 102 PRO A CA 1
ATOM 839 C C . PRO A 1 102 ? -23.511 -16.924 -17.098 1.00 49.59 102 PRO A C 1
ATOM 841 O O . PRO A 1 102 ? -24.633 -16.722 -16.637 1.00 49.59 102 PRO A O 1
ATOM 844 N N . LYS A 1 103 ? -23.304 -17.155 -18.401 1.00 46.66 103 LYS A N 1
ATOM 845 C CA . LYS A 1 103 ? -24.373 -17.696 -19.233 1.00 46.66 103 LYS A CA 1
ATOM 846 C C . LYS A 1 103 ? -24.733 -18.996 -18.536 1.00 46.66 103 LYS A C 1
ATOM 848 O O . LYS A 1 103 ? -24.009 -19.981 -18.661 1.00 46.66 103 LYS A O 1
ATOM 853 N N . VAL A 1 104 ? -25.788 -18.961 -17.729 1.00 47.97 104 VAL A N 1
ATOM 854 C CA . VAL A 1 104 ? -26.452 -20.160 -17.258 1.00 47.97 104 VAL A CA 1
ATOM 855 C C . VAL A 1 104 ? -26.932 -20.804 -18.546 1.00 47.97 104 VAL A C 1
ATOM 857 O O . VAL A 1 104 ? -27.913 -20.377 -19.148 1.00 47.97 104 VAL A O 1
ATOM 860 N N . ARG A 1 105 ? -26.147 -21.754 -19.057 1.00 45.88 105 ARG A N 1
ATOM 861 C CA . ARG A 1 105 ? -26.629 -22.701 -20.049 1.00 45.88 105 ARG A CA 1
ATOM 862 C C . ARG A 1 105 ? -27.711 -23.448 -19.288 1.00 45.88 105 ARG A C 1
ATOM 864 O O . ARG A 1 105 ? -27.389 -24.252 -18.416 1.00 45.88 105 ARG A O 1
ATOM 871 N N . GLY A 1 106 ? -28.968 -23.075 -19.528 1.00 42.09 106 GLY A N 1
ATOM 872 C CA . GLY A 1 106 ? -30.107 -23.864 -19.097 1.00 42.09 106 GLY A CA 1
ATOM 873 C C . GLY A 1 106 ? -29.820 -25.287 -19.540 1.00 42.09 106 GLY A C 1
ATOM 874 O O . GLY A 1 106 ? -29.685 -25.564 -20.730 1.00 42.09 106 GLY A O 1
ATOM 875 N N . ARG A 1 107 ? -29.572 -26.149 -18.558 1.00 40.28 107 ARG A N 1
ATOM 876 C CA . ARG A 1 107 ? -29.526 -27.586 -18.746 1.00 40.28 107 ARG A CA 1
ATOM 877 C C . ARG A 1 107 ? -30.927 -27.931 -19.237 1.00 40.28 107 ARG A C 1
ATOM 879 O O . ARG A 1 107 ? -31.864 -27.863 -18.450 1.00 40.28 107 ARG A O 1
ATOM 886 N N . SER A 1 108 ? -31.082 -28.250 -20.517 1.00 45.41 108 SER A N 1
ATOM 887 C CA . SER A 1 108 ? -32.259 -28.979 -20.986 1.00 45.41 108 SER A CA 1
ATOM 888 C C . SER A 1 108 ? -32.165 -30.397 -20.410 1.00 45.41 108 SER A C 1
ATOM 890 O O . SER A 1 108 ? -31.673 -31.318 -21.048 1.00 45.41 108 SER A O 1
ATOM 892 N N . GLN A 1 109 ? -32.505 -30.520 -19.131 1.00 45.94 109 GLN A N 1
ATOM 893 C CA . GLN A 1 109 ? -33.071 -31.712 -18.509 1.00 45.94 109 GLN A CA 1
ATOM 894 C C . GLN A 1 109 ? -34.581 -31.446 -18.590 1.00 45.94 109 GLN A C 1
ATOM 896 O O . GLN A 1 109 ? -35.000 -30.333 -18.298 1.00 45.94 109 GLN A O 1
ATOM 901 N N . SER A 1 110 ? -35.445 -32.309 -19.092 1.00 44.00 110 SER A N 1
ATOM 902 C CA . SER A 1 110 ? -35.598 -33.740 -18.857 1.00 44.00 110 SER A CA 1
ATOM 903 C C . SER A 1 110 ? -36.621 -34.253 -19.900 1.00 44.00 110 SER A C 1
ATOM 905 O O . SER A 1 110 ? -37.438 -33.463 -20.360 1.00 44.00 110 SER A O 1
ATOM 907 N N . ILE A 1 111 ? -36.479 -35.466 -20.450 1.00 45.19 111 ILE A N 1
ATOM 908 C CA . ILE A 1 111 ? -37.290 -36.658 -20.087 1.00 45.19 111 ILE A CA 1
ATOM 909 C C . ILE A 1 111 ? -38.802 -36.391 -20.232 1.00 45.19 111 ILE A C 1
ATOM 911 O O . ILE A 1 111 ? -39.300 -35.473 -19.595 1.00 45.19 111 ILE A O 1
ATOM 915 N N . SER A 1 112 ? -39.644 -37.155 -20.913 1.00 40.81 112 SER A N 1
ATOM 916 C CA . SER A 1 112 ? -39.614 -38.179 -21.960 1.00 40.81 112 SER A CA 1
ATOM 917 C C . SER A 1 112 ? -41.106 -38.443 -22.275 1.00 40.81 112 SER A C 1
ATOM 919 O O . SER A 1 112 ? -41.982 -38.015 -21.526 1.00 40.81 112 SER A O 1
ATOM 921 N N . ASP A 1 113 ? -41.373 -39.130 -23.382 1.00 39.75 113 ASP A N 1
ATOM 922 C CA . ASP A 1 113 ? -42.585 -39.921 -23.639 1.00 39.75 113 ASP A CA 1
ATOM 923 C C . ASP A 1 113 ? -43.947 -39.218 -23.796 1.00 39.75 113 ASP A C 1
ATOM 925 O O . ASP A 1 113 ? -44.683 -38.899 -22.869 1.00 39.75 113 ASP A O 1
ATOM 929 N N . ALA A 1 114 ? -44.280 -39.050 -25.078 1.00 38.97 114 ALA A N 1
ATOM 930 C CA . ALA A 1 114 ? -45.462 -39.604 -25.733 1.00 38.97 114 ALA A CA 1
ATOM 931 C C . ALA A 1 114 ? -46.679 -39.955 -24.859 1.00 38.97 114 ALA A C 1
ATOM 933 O O . ALA A 1 114 ? -46.667 -40.906 -24.084 1.00 38.97 114 ALA A O 1
ATOM 934 N N . SER A 1 115 ? -47.810 -39.321 -25.161 1.00 42.44 115 SER A N 1
ATOM 935 C CA . SER A 1 115 ? -48.990 -40.009 -25.713 1.00 42.44 115 SER A CA 1
ATOM 936 C C . SER A 1 115 ? -50.181 -39.050 -25.724 1.00 42.44 115 SER A C 1
ATOM 938 O O . SER A 1 115 ? -50.449 -38.386 -24.732 1.00 42.44 115 SER A O 1
ATOM 940 N N . SER A 1 116 ? -50.943 -39.042 -26.820 1.00 46.94 116 SER A N 1
ATOM 941 C CA . SER A 1 116 ? -52.313 -38.495 -26.873 1.00 46.94 116 SER A CA 1
ATOM 942 C C . SER A 1 116 ? -52.460 -36.958 -26.773 1.00 46.94 116 SER A C 1
ATOM 944 O O . SER A 1 116 ? -51.969 -36.325 -25.840 1.00 46.94 116 SER A O 1
ATOM 946 N N . PRO A 1 117 ? -53.220 -36.306 -27.673 1.00 43.91 117 PRO A N 1
ATOM 947 C CA 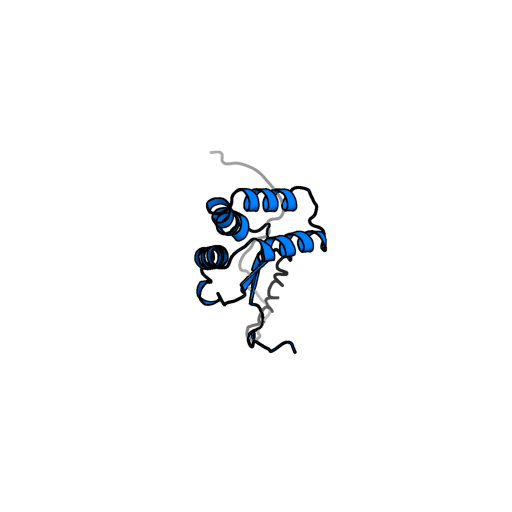. PRO A 1 117 ? -53.576 -34.906 -27.508 1.00 43.91 117 PRO A CA 1
ATOM 948 C C . PRO A 1 117 ? -54.869 -34.831 -26.690 1.00 43.91 117 PRO A C 1
ATOM 950 O O . PRO A 1 117 ? -55.919 -35.132 -27.234 1.00 43.91 117 PRO A O 1
ATOM 953 N N . LEU A 1 118 ? -54.818 -34.465 -25.402 1.00 47.81 118 LEU A N 1
ATOM 954 C CA . LEU A 1 118 ? -55.944 -33.893 -24.637 1.00 47.81 118 LEU A CA 1
ATOM 955 C C . LEU A 1 118 ? -55.509 -33.558 -23.196 1.00 47.81 118 LEU A C 1
ATOM 957 O O . LEU A 1 118 ? -55.168 -34.430 -22.410 1.00 47.81 118 LEU A O 1
ATOM 961 N N . LYS A 1 119 ? -55.637 -32.272 -22.846 1.00 43.84 119 LYS A N 1
ATOM 962 C CA . LYS A 1 119 ? -55.784 -31.730 -21.481 1.00 43.84 119 LYS A CA 1
ATOM 963 C C . LYS A 1 119 ? -54.635 -31.978 -20.487 1.00 43.84 119 LYS A C 1
ATOM 965 O O . LYS A 1 119 ? -54.746 -32.781 -19.571 1.00 43.84 119 LYS A O 1
ATOM 970 N N . ILE A 1 120 ? -53.666 -31.062 -20.503 1.00 43.53 120 ILE A N 1
ATOM 971 C CA . ILE A 1 120 ? -53.141 -30.490 -19.254 1.00 43.53 120 ILE A CA 1
ATOM 972 C C . ILE A 1 120 ? -53.537 -29.016 -19.244 1.00 43.53 120 ILE A C 1
ATOM 974 O O . ILE A 1 120 ? -53.003 -28.186 -19.975 1.00 43.53 120 ILE A O 1
ATOM 978 N N . ARG A 1 121 ? -54.557 -28.713 -18.446 1.00 43.28 121 ARG A N 1
ATOM 979 C CA . ARG A 1 121 ? -55.014 -27.362 -18.136 1.00 43.28 121 ARG A CA 1
ATOM 980 C C . ARG A 1 121 ? -54.647 -27.145 -16.672 1.00 43.28 121 ARG A C 1
ATOM 982 O O . ARG A 1 121 ? -55.403 -27.564 -15.809 1.00 43.28 121 ARG A O 1
ATOM 989 N N . LEU A 1 122 ? -53.488 -26.551 -16.392 1.00 50.22 122 LEU A N 1
ATOM 990 C CA . LEU A 1 122 ? -53.142 -26.081 -15.048 1.00 50.22 122 LEU A CA 1
ATOM 991 C C . LEU A 1 122 ? -52.412 -24.732 -15.130 1.00 50.22 122 LEU A C 1
ATOM 993 O O . LEU A 1 122 ? -51.248 -24.650 -15.504 1.00 50.22 122 LEU A O 1
ATOM 997 N N . ASN A 1 123 ? -53.196 -23.710 -14.771 1.00 45.28 123 ASN A N 1
ATOM 998 C CA . ASN A 1 123 ? -52.870 -22.446 -14.106 1.00 45.28 123 ASN A CA 1
ATOM 999 C C . ASN A 1 123 ? -51.881 -21.489 -14.797 1.00 45.28 123 ASN A C 1
ATOM 1001 O O . ASN A 1 123 ? -50.671 -21.645 -14.734 1.00 45.28 123 ASN A O 1
ATOM 1005 N N . SER A 1 124 ? -52.385 -20.501 -15.551 1.00 41.06 124 SER A N 1
ATOM 1006 C CA . SER A 1 124 ? -52.769 -19.148 -15.073 1.00 41.06 124 SER A CA 1
ATOM 1007 C C . SER A 1 124 ? -51.553 -18.381 -14.536 1.00 41.06 124 SER A C 1
ATOM 1009 O O . SER A 1 124 ? -51.025 -18.724 -13.490 1.00 41.06 124 SER A O 1
ATOM 1011 N N . GLN A 1 125 ? -51.057 -17.342 -15.202 1.00 40.75 125 GLN A N 1
ATOM 1012 C CA . GLN A 1 125 ? -51.675 -16.021 -15.147 1.00 40.75 125 GLN A CA 1
ATOM 1013 C C . GLN A 1 125 ? -51.444 -15.251 -16.455 1.00 40.75 125 GLN A C 1
ATOM 1015 O O . GLN A 1 125 ? -50.336 -14.844 -16.790 1.00 40.75 125 GLN A O 1
ATOM 1020 N N . SER A 1 126 ? -52.542 -14.989 -17.160 1.00 42.75 126 SER A N 1
ATOM 1021 C CA . SER A 1 126 ? -52.704 -13.735 -17.885 1.00 42.75 126 SER A CA 1
ATOM 1022 C C . SER A 1 126 ? -52.961 -12.664 -16.832 1.00 42.75 126 SER A C 1
ATOM 1024 O O . SER A 1 126 ? -53.990 -12.724 -16.164 1.00 42.75 126 SER A O 1
ATOM 1026 N N . LEU A 1 127 ? -52.106 -11.654 -16.737 1.00 40.78 127 LEU A N 1
ATOM 1027 C CA . LEU A 1 127 ? -52.569 -10.331 -16.333 1.00 40.78 127 LEU A CA 1
ATOM 1028 C C . LEU A 1 127 ? -52.269 -9.365 -17.473 1.00 40.78 127 LEU A C 1
ATOM 1030 O O . LEU A 1 127 ? -51.299 -8.615 -17.480 1.00 40.78 127 LEU A O 1
ATOM 1034 N N . LYS A 1 128 ? -53.154 -9.424 -18.475 1.00 48.53 128 LYS A N 1
ATOM 1035 C CA . LYS A 1 128 ? -53.549 -8.229 -19.213 1.00 48.53 128 LYS A CA 1
ATOM 1036 C C . LYS A 1 128 ? -54.055 -7.193 -18.201 1.00 48.53 128 LYS A C 1
ATOM 1038 O O . LYS A 1 128 ? -54.785 -7.538 -17.279 1.00 48.53 128 LYS A O 1
ATOM 1043 N N . TYR A 1 129 ? -53.668 -5.943 -18.423 1.00 40.53 129 TYR A N 1
ATOM 1044 C CA . TYR A 1 129 ? -54.366 -4.717 -18.033 1.00 40.53 129 TYR A CA 1
ATOM 1045 C C . TYR A 1 129 ? -55.792 -4.898 -17.474 1.00 40.53 129 TYR A C 1
ATOM 1047 O O . TYR A 1 129 ? -56.655 -5.397 -18.198 1.00 40.53 129 TYR A O 1
ATOM 1055 N N . LYS A 1 130 ? -56.043 -4.368 -16.265 1.00 48.12 130 LYS A N 1
ATOM 1056 C CA . LYS A 1 130 ? -57.106 -3.388 -15.923 1.00 48.12 130 LYS A CA 1
ATOM 1057 C C . LYS A 1 130 ? -57.308 -3.296 -14.398 1.00 48.12 130 LYS A C 1
ATOM 1059 O O . LYS A 1 130 ? -57.643 -4.276 -13.747 1.00 48.12 130 LYS A O 1
ATOM 1064 N N . SER A 1 131 ? -57.139 -2.093 -13.851 1.00 46.09 131 SER A N 1
ATOM 1065 C CA . SER A 1 131 ? -57.817 -1.598 -12.635 1.00 46.09 131 SER A CA 1
ATOM 1066 C C . SER A 1 131 ? -59.344 -1.519 -12.875 1.00 46.09 131 SER A C 1
ATOM 1068 O O . SER A 1 131 ? -59.749 -1.659 -14.033 1.00 46.09 131 SER A O 1
ATOM 1070 N N . PRO A 1 132 ? -60.202 -1.093 -11.923 1.00 50.88 132 PRO A N 1
ATOM 1071 C CA . PRO A 1 132 ? -60.170 -1.073 -10.450 1.00 50.88 132 PRO A CA 1
ATOM 1072 C C . PRO A 1 132 ? -61.464 -1.737 -9.876 1.00 50.88 132 PRO A C 1
ATOM 1074 O O . PRO A 1 132 ? -62.151 -2.442 -10.604 1.00 50.88 132 PRO A O 1
ATOM 1077 N N . ILE A 1 133 ? -61.842 -1.401 -8.626 1.00 56.53 133 ILE A N 1
ATOM 1078 C CA . ILE A 1 133 ? -63.184 -1.556 -7.998 1.00 56.53 133 ILE A CA 1
ATOM 1079 C C . ILE A 1 133 ? -63.362 -2.923 -7.321 1.00 56.53 133 ILE A C 1
ATOM 1081 O O . ILE A 1 133 ? -63.150 -3.958 -7.925 1.00 56.53 133 ILE A O 1
ATOM 1085 N N . GLY A 1 134 ? -63.735 -3.057 -6.055 1.00 46.91 134 GLY A N 1
ATOM 1086 C CA . GLY A 1 134 ? -64.345 -2.148 -5.097 1.00 46.91 134 GLY A CA 1
ATOM 1087 C C . GLY A 1 134 ? -65.173 -3.044 -4.177 1.00 46.91 134 GLY A C 1
ATOM 1088 O O . GLY A 1 134 ? -66.114 -3.684 -4.629 1.00 46.91 134 GLY A O 1
ATOM 1089 N N . LEU A 1 135 ? -64.786 -3.144 -2.908 1.00 38.91 135 LEU A N 1
ATOM 1090 C CA . LEU A 1 135 ? -65.574 -3.805 -1.871 1.00 38.91 135 LEU A CA 1
ATOM 1091 C C . LEU A 1 135 ? -66.682 -2.846 -1.433 1.00 38.91 135 LEU A C 1
ATOM 1093 O O . LEU A 1 135 ? -66.401 -1.780 -0.885 1.00 38.91 135 LEU A O 1
ATOM 1097 N N . LYS A 1 136 ? -67.937 -3.233 -1.644 1.00 48.62 136 LYS A N 1
ATOM 1098 C CA . LYS A 1 136 ? -69.078 -2.711 -0.895 1.00 48.62 136 LYS A CA 1
ATOM 1099 C C . LYS A 1 136 ? -70.065 -3.852 -0.661 1.00 48.62 136 LYS A C 1
ATOM 1101 O O . LYS A 1 136 ? -70.441 -4.501 -1.626 1.00 48.62 136 LYS A O 1
ATOM 1106 N N . LYS A 1 137 ? -70.384 -4.009 0.628 1.00 45.69 137 LYS A N 1
ATOM 1107 C CA . LYS A 1 137 ? -71.634 -4.464 1.258 1.00 45.69 137 LYS A CA 1
ATOM 1108 C C . LYS A 1 137 ? -72.462 -5.519 0.537 1.00 45.69 137 LYS A C 1
ATOM 1110 O O . LYS A 1 137 ? -73.016 -5.192 -0.529 1.00 45.69 137 LYS A O 1
#

pLDDT: mean 72.21, std 22.12, range [30.0, 95.31]

Solvent-accessible surface area (backbone atoms only — not comparable to full-atom values): 9120 Å² total; per-residue (Å²): 141,82,82,91,82,72,94,63,78,73,40,76,49,78,40,39,70,87,35,70,64,30,55,72,42,45,47,45,54,41,34,75,79,36,51,70,59,33,51,52,51,49,47,48,66,69,70,67,45,68,51,97,63,47,42,52,64,52,34,59,48,42,57,76,66,58,50,72,68,61,46,50,53,43,27,49,72,67,74,40,50,91,73,66,51,85,63,57,37,65,37,67,40,79,78,69,82,80,69,71,69,77,80,76,72,75,73,90,73,74,91,80,81,90,77,83,95,78,86,88,86,80,81,87,81,85,79,74,90,78,87,82,86,80,95,73,136

Foldseek 3Di:
DDDDDDPDDAAEDEDACPDPLCVVFLLVLCCVVPVPLSVVVVCLVPVPLPDPCSQVVVQVVQLVPQDLVSVCSSCVSVVNNVRDDVRYGYGHDNDDPPPPPPPPPPPPDDDDDDDDDDDDDDDDDDDDDDDDDDDDD

Organism: Strongyloides stercoralis (NCBI:txid6248)

Mean predicted aligned error: 16.15 Å

Sequence (137 aa):
MCFGINKSPPCHIYINPFGTKFNNKVLAVIGKRNKKLQLKIVDYLYNGKMDKYGILPLNSYLRRKIDQSLMMDICYCLHIYTKYKPYTFLVLTPKQKNKKVPKVRGRSQSISDASSPLKIRLNSQSLKYKSPIGLKK